Protein AF-A0A4Y3WHM5-F1 (afdb_monomer_lite)

pLDDT: mean 87.63, std 6.84, range [56.25, 94.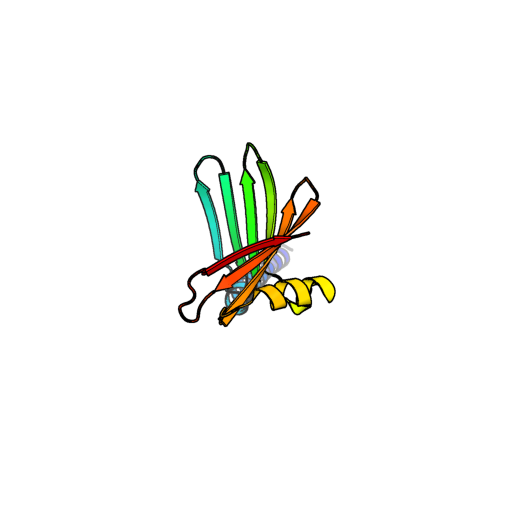69]

Organism: Nitrobacter winogradskyi (NCBI:txid913)

Foldseek 3Di:
DVVVVVVVVVVVVVVVVVVVVVQCVQFVWDWDWDQPPQKTWIWIGGRPKIWIWIAHPPFGIKIKIWDDLVPDDPVSSVVLVVVQPQFPDKIKMWIQGPVGIKMKIFGAHPVRDTPDIDIGD

Secondary structure (DSSP, 8-state):
-HHHHHHHHHHHHHHHHHHHHHHHHHH--EEEEEEETTEEEEEEEETTEEEEEEEETTTEEEEEEEE-GGGS-HHHHHHHHHT-TT-SEEEEEEEEETTEEEEEEEEE-TT--EEEEEEE-

Radius of gyration: 20.63 Å; chains: 1; bounding box: 50×35×58 Å

Sequence (121 aa):
MRAGYSAMVVSGVLVLNSAIVRIKLANDPDLRVAIQAGELNARLTWSTLIYSVEASFNEGFEFEKIVPLSSLSPERQHYVQALRGGAEKVDVEKVYALKGISYEAYYFDGQNRLINKIKFD

Structure (mmCIF, N/CA/C/O backbone):
data_AF-A0A4Y3WHM5-F1
#
_entry.id   AF-A0A4Y3WHM5-F1
#
loop_
_atom_site.group_PDB
_atom_site.id
_atom_site.type_symbol
_atom_site.label_atom_id
_atom_site.label_alt_id
_atom_site.label_comp_id
_atom_site.label_asym_id
_atom_site.label_entity_id
_atom_site.label_seq_id
_atom_site.pdbx_PDB_ins_code
_atom_site.Cartn_x
_atom_site.Cartn_y
_atom_site.Cartn_z
_atom_site.occupancy
_atom_site.B_iso_or_equiv
_atom_site.auth_seq_id
_atom_site.auth_comp_id
_atom_site.auth_asym_id
_atom_site.auth_atom_id
_atom_site.pdbx_PDB_model_num
ATOM 1 N N . MET A 1 1 ? 34.784 3.777 -38.250 1.00 56.25 1 MET A N 1
ATOM 2 C CA . MET A 1 1 ? 34.258 4.274 -36.954 1.00 56.25 1 MET A CA 1
ATOM 3 C C . MET A 1 1 ? 32.738 4.130 -36.794 1.00 56.25 1 MET A C 1
ATOM 5 O O . MET A 1 1 ? 32.315 3.838 -35.691 1.00 56.25 1 MET A O 1
ATOM 9 N N . ARG A 1 2 ? 31.900 4.263 -37.840 1.00 61.91 2 ARG A N 1
ATOM 10 C CA . ARG A 1 2 ? 30.419 4.240 -37.714 1.00 61.91 2 ARG A CA 1
ATOM 11 C C . ARG A 1 2 ? 29.806 2.912 -37.226 1.00 61.91 2 ARG A C 1
ATOM 13 O O . ARG A 1 2 ? 28.860 2.944 -36.452 1.00 61.91 2 ARG A O 1
ATOM 20 N N . ALA A 1 3 ? 30.379 1.766 -37.607 1.00 75.56 3 ALA A N 1
ATOM 21 C CA . ALA A 1 3 ? 29.850 0.447 -37.236 1.00 75.56 3 ALA A CA 1
ATOM 22 C C . ALA A 1 3 ? 29.871 0.168 -35.718 1.00 75.56 3 ALA A C 1
ATOM 24 O O . ALA A 1 3 ? 28.953 -0.463 -35.205 1.00 75.56 3 ALA A O 1
ATOM 25 N N . GLY A 1 4 ? 30.872 0.682 -34.991 1.00 80.44 4 GLY A N 1
ATOM 26 C CA . GLY A 1 4 ? 30.963 0.519 -33.534 1.00 80.44 4 GLY A CA 1
ATOM 27 C C . GLY A 1 4 ? 29.856 1.267 -32.787 1.00 80.44 4 GLY A C 1
ATOM 28 O O . GLY A 1 4 ? 29.229 0.705 -31.894 1.00 80.44 4 GLY A O 1
ATOM 29 N N . TYR A 1 5 ? 29.545 2.496 -33.210 1.00 81.56 5 TYR A N 1
ATOM 30 C CA . TYR A 1 5 ? 28.438 3.272 -32.642 1.00 81.56 5 TYR A CA 1
ATOM 31 C C . TYR A 1 5 ? 27.084 2.617 -32.923 1.00 81.56 5 TYR A C 1
ATOM 33 O O . TYR A 1 5 ? 26.263 2.499 -32.019 1.00 81.56 5 TYR A O 1
ATOM 41 N N . SER A 1 6 ? 26.865 2.125 -34.146 1.00 85.31 6 SER A N 1
ATOM 42 C CA . SER A 1 6 ? 25.644 1.386 -34.482 1.00 85.31 6 SER A CA 1
ATOM 43 C C . SER A 1 6 ? 25.495 0.117 -33.640 1.00 85.31 6 SER A C 1
ATOM 45 O O . SER A 1 6 ? 24.412 -0.137 -33.120 1.00 85.31 6 SER A O 1
ATOM 47 N N . ALA A 1 7 ? 26.579 -0.640 -33.440 1.00 89.62 7 ALA A N 1
ATOM 48 C CA . ALA A 1 7 ? 26.563 -1.821 -32.583 1.00 89.62 7 ALA A CA 1
ATOM 49 C C . ALA A 1 7 ? 26.227 -1.468 -31.124 1.00 89.62 7 ALA A C 1
ATOM 51 O O . ALA A 1 7 ? 25.421 -2.161 -30.503 1.00 89.62 7 ALA A O 1
ATOM 52 N N . MET A 1 8 ? 26.771 -0.371 -30.587 1.00 91.69 8 MET A N 1
ATOM 53 C CA . MET A 1 8 ? 26.450 0.098 -29.232 1.00 91.69 8 MET A CA 1
ATOM 54 C C . MET A 1 8 ? 24.981 0.500 -29.088 1.00 91.69 8 MET A C 1
ATOM 56 O O . MET A 1 8 ? 24.340 0.102 -28.119 1.00 91.69 8 MET A O 1
ATOM 60 N N . VAL A 1 9 ? 24.426 1.235 -30.058 1.00 92.44 9 VAL A N 1
ATOM 61 C CA . VAL A 1 9 ? 23.011 1.640 -30.040 1.00 92.44 9 VAL A CA 1
ATOM 62 C C . VAL A 1 9 ? 22.098 0.417 -30.095 1.00 92.44 9 VAL A C 1
ATOM 64 O O . VAL A 1 9 ? 21.200 0.288 -29.265 1.00 92.44 9 VAL A O 1
ATOM 67 N N . VAL A 1 10 ? 22.355 -0.515 -31.017 1.00 92.25 10 VAL A N 1
ATOM 68 C CA . VAL A 1 10 ? 21.570 -1.754 -31.133 1.00 92.25 10 VAL A CA 1
ATOM 69 C C . VAL A 1 10 ? 21.661 -2.575 -29.846 1.00 92.25 10 VAL A C 1
ATOM 71 O O . VAL A 1 10 ? 20.641 -3.029 -29.334 1.00 92.25 10 VAL A O 1
ATOM 74 N N . SER A 1 11 ? 22.857 -2.701 -29.269 1.00 91.50 11 SER A N 1
ATOM 75 C CA . SER A 1 11 ? 23.055 -3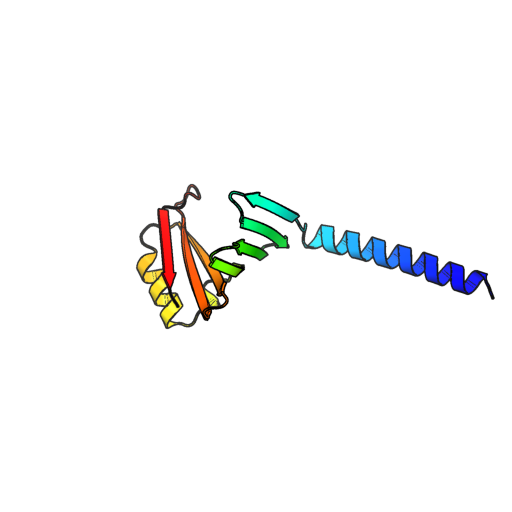.406 -27.998 1.00 91.50 11 SER A CA 1
ATOM 76 C C . SER A 1 11 ? 22.288 -2.737 -26.856 1.00 91.50 11 SER A C 1
ATOM 78 O O . SER A 1 11 ? 21.634 -3.423 -26.076 1.00 91.50 11 SER A O 1
ATOM 80 N N . GLY A 1 12 ? 22.294 -1.403 -26.792 1.00 92.00 12 GLY A N 1
ATOM 81 C CA . GLY A 1 12 ? 21.525 -0.638 -25.811 1.00 92.00 12 GLY A CA 1
ATOM 82 C C . GLY A 1 12 ? 20.020 -0.881 -25.928 1.00 92.00 12 GLY A C 1
ATOM 83 O O . GLY A 1 12 ? 19.362 -1.148 -24.924 1.00 92.00 12 GLY A O 1
ATOM 84 N N . VAL A 1 13 ? 19.482 -0.878 -27.152 1.00 93.50 13 VAL A N 1
ATOM 85 C CA . VAL A 1 13 ? 18.064 -1.180 -27.408 1.00 93.50 13 VAL A CA 1
ATOM 86 C C . VAL A 1 13 ? 17.717 -2.608 -26.980 1.00 93.50 13 VAL A C 1
ATOM 88 O O . VAL A 1 13 ? 16.677 -2.824 -26.355 1.00 93.50 13 VAL A O 1
ATOM 91 N N . LEU A 1 14 ? 18.577 -3.588 -27.266 1.00 93.38 14 LEU A N 1
ATOM 92 C CA . LEU A 1 14 ? 18.359 -4.981 -26.864 1.00 93.38 14 LEU A CA 1
ATOM 93 C C . LEU A 1 14 ? 18.390 -5.150 -25.339 1.00 93.38 14 LEU A C 1
ATOM 95 O O . LEU A 1 14 ? 17.507 -5.796 -24.769 1.00 93.38 14 LEU A O 1
ATOM 99 N N . VAL A 1 15 ? 19.363 -4.531 -24.663 1.00 94.12 15 VAL A N 1
ATOM 100 C CA . VAL A 1 15 ? 19.464 -4.556 -23.197 1.00 94.12 15 VAL A CA 1
ATOM 101 C C . VAL A 1 15 ? 18.230 -3.918 -22.566 1.00 94.12 15 VAL A C 1
ATOM 103 O O . VAL A 1 15 ? 17.629 -4.533 -21.685 1.00 94.12 15 VAL A O 1
ATOM 106 N N . LEU A 1 16 ? 17.792 -2.756 -23.058 1.00 93.75 16 LEU A N 1
ATOM 107 C CA . LEU A 1 16 ? 16.599 -2.076 -22.557 1.00 93.75 16 LEU A CA 1
ATOM 108 C C . LEU A 1 16 ? 15.339 -2.939 -22.712 1.00 93.75 16 LEU A C 1
ATOM 110 O O . LEU A 1 16 ? 14.619 -3.146 -21.737 1.00 93.75 16 LEU A O 1
ATOM 114 N N . ASN A 1 17 ? 15.105 -3.507 -23.898 1.00 91.25 17 ASN A N 1
ATOM 115 C CA . ASN A 1 17 ? 13.961 -4.395 -24.127 1.00 91.25 17 ASN A CA 1
ATOM 116 C C . ASN A 1 17 ? 13.993 -5.610 -23.192 1.00 91.25 17 ASN A C 1
ATOM 118 O O . ASN A 1 17 ? 12.986 -5.949 -22.572 1.00 91.25 17 ASN A O 1
ATOM 122 N N . SER A 1 18 ? 15.161 -6.236 -23.029 1.00 90.25 18 SER A N 1
ATOM 123 C CA . SER A 1 18 ? 15.303 -7.385 -22.132 1.00 90.25 18 SER A CA 1
ATOM 124 C C . SER A 1 18 ? 15.075 -7.022 -20.658 1.00 90.25 18 SER A C 1
ATOM 126 O O . SER A 1 18 ? 14.531 -7.829 -19.906 1.00 90.25 18 SER A O 1
ATOM 128 N N . ALA A 1 19 ? 15.446 -5.809 -20.237 1.00 89.00 19 ALA A N 1
ATOM 129 C CA . ALA A 1 19 ? 15.172 -5.308 -18.895 1.00 89.00 19 ALA A CA 1
ATOM 130 C C . ALA A 1 19 ? 13.669 -5.083 -18.676 1.00 89.00 19 ALA A C 1
ATOM 132 O O . ALA A 1 19 ? 13.140 -5.535 -17.664 1.00 89.00 19 ALA A O 1
ATOM 133 N N . ILE A 1 20 ? 12.969 -4.481 -19.644 1.00 84.94 20 ILE A N 1
ATOM 134 C CA . ILE A 1 20 ? 11.513 -4.277 -19.586 1.00 84.94 20 ILE A CA 1
ATOM 135 C C . ILE A 1 20 ? 10.781 -5.621 -19.481 1.00 84.94 20 ILE A C 1
ATOM 137 O O . ILE A 1 20 ? 9.928 -5.789 -18.611 1.00 84.94 20 ILE A O 1
ATOM 141 N N . VAL A 1 21 ? 11.143 -6.602 -20.314 1.00 86.38 21 VAL A N 1
ATOM 142 C CA . VAL A 1 21 ? 10.544 -7.948 -20.273 1.00 86.38 21 VAL A CA 1
ATOM 143 C C . VAL A 1 21 ? 10.792 -8.621 -18.924 1.00 86.38 21 VAL A C 1
ATOM 145 O O . VAL A 1 21 ? 9.862 -9.176 -18.344 1.00 86.38 21 VAL A O 1
ATOM 148 N N . ARG A 1 22 ? 12.015 -8.534 -18.383 1.00 85.88 22 ARG A N 1
ATOM 149 C CA . ARG A 1 22 ? 12.335 -9.077 -17.053 1.00 85.88 22 ARG A CA 1
ATOM 150 C C . ARG A 1 22 ? 11.523 -8.415 -15.945 1.00 85.88 22 ARG A C 1
ATOM 152 O O . ARG A 1 22 ? 11.006 -9.120 -15.088 1.00 85.88 22 ARG A O 1
ATOM 159 N N . ILE A 1 23 ? 11.379 -7.091 -15.975 1.00 83.00 23 ILE A N 1
ATOM 160 C CA . ILE A 1 23 ? 10.568 -6.348 -15.002 1.00 83.00 23 ILE A CA 1
ATOM 161 C C . ILE A 1 23 ? 9.109 -6.796 -15.071 1.00 83.00 23 ILE A C 1
ATOM 163 O O . ILE A 1 23 ? 8.520 -7.074 -14.028 1.00 83.00 23 ILE A O 1
ATOM 167 N N . LYS A 1 24 ? 8.554 -6.907 -16.285 1.00 82.00 24 LYS A N 1
ATOM 168 C CA . LYS A 1 24 ? 7.165 -7.317 -16.492 1.00 82.00 24 LYS A CA 1
ATOM 169 C C . LYS A 1 24 ? 6.916 -8.746 -16.016 1.00 82.00 24 LYS A C 1
ATOM 171 O O . LYS A 1 24 ? 5.967 -8.977 -15.285 1.00 82.00 24 LYS A O 1
ATOM 176 N N . LEU A 1 25 ? 7.800 -9.683 -16.359 1.00 82.50 25 LEU A N 1
ATOM 177 C CA . LEU A 1 25 ? 7.693 -11.075 -15.910 1.00 82.50 25 LEU A CA 1
ATOM 178 C C . LEU A 1 25 ? 7.852 -11.226 -14.392 1.00 82.50 25 LEU A C 1
ATOM 180 O O . LEU A 1 25 ? 7.204 -12.080 -13.801 1.00 82.50 25 LEU A O 1
ATOM 184 N N . ALA A 1 26 ? 8.720 -10.430 -13.766 1.00 81.94 26 ALA A N 1
ATOM 185 C CA . ALA A 1 26 ? 9.001 -10.557 -12.339 1.00 81.94 26 ALA A CA 1
ATOM 186 C C . ALA A 1 26 ? 7.970 -9.851 -11.444 1.00 81.94 26 ALA A C 1
ATOM 188 O O . ALA A 1 26 ? 7.778 -10.273 -10.306 1.00 81.94 26 ALA A O 1
ATOM 189 N N . ASN A 1 27 ? 7.341 -8.770 -11.919 1.00 84.00 27 ASN A N 1
ATOM 190 C CA . ASN A 1 27 ? 6.545 -7.888 -11.058 1.00 84.00 27 ASN A CA 1
ATOM 191 C C . ASN A 1 27 ? 5.162 -7.525 -11.605 1.00 84.00 27 ASN A C 1
ATOM 193 O O . ASN A 1 27 ? 4.420 -6.881 -10.873 1.00 84.00 27 ASN A O 1
ATOM 197 N N . ASP A 1 28 ? 4.844 -7.880 -12.854 1.00 84.06 28 ASP A N 1
ATOM 198 C CA . ASP A 1 28 ? 3.588 -7.558 -13.552 1.00 84.06 28 ASP A CA 1
ATOM 199 C C . ASP A 1 28 ? 3.013 -6.171 -13.196 1.00 84.06 28 ASP A C 1
ATOM 201 O O 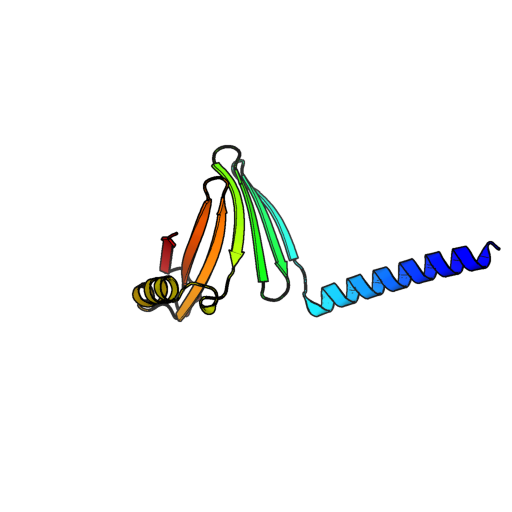. ASP A 1 28 ? 1.944 -6.065 -12.594 1.00 84.06 28 ASP A O 1
ATOM 205 N N . PRO A 1 29 ? 3.771 -5.088 -13.462 1.00 85.88 29 PRO A N 1
ATOM 206 C CA . PRO A 1 29 ? 3.412 -3.776 -12.960 1.00 85.88 29 PRO A CA 1
ATOM 207 C C . PRO A 1 29 ? 2.138 -3.254 -13.631 1.00 85.88 29 PRO A C 1
ATOM 209 O O . PRO A 1 29 ? 2.066 -3.180 -14.860 1.00 85.88 29 PRO A O 1
ATOM 212 N N . ASP A 1 30 ? 1.173 -2.825 -12.819 1.00 87.69 30 ASP A N 1
ATOM 213 C CA . ASP A 1 30 ? -0.090 -2.226 -13.262 1.00 87.69 30 ASP A CA 1
ATOM 214 C C . ASP A 1 30 ? -0.201 -0.806 -12.702 1.00 87.69 30 ASP A C 1
ATOM 216 O O . ASP A 1 30 ? -0.222 -0.614 -11.484 1.00 87.69 30 ASP A O 1
ATOM 220 N N . LEU A 1 31 ? -0.246 0.191 -13.590 1.00 86.69 31 LEU A N 1
ATOM 221 C CA . LEU A 1 31 ? -0.432 1.596 -13.232 1.00 86.69 31 LEU A CA 1
ATOM 222 C C . LEU A 1 31 ? -1.821 2.045 -13.675 1.00 86.69 31 LEU A C 1
ATOM 224 O O . LEU A 1 31 ? -2.118 2.091 -14.869 1.00 86.69 31 LEU A O 1
ATOM 228 N N . ARG A 1 32 ? -2.644 2.445 -12.710 1.00 88.44 32 ARG A N 1
ATOM 229 C CA . ARG A 1 32 ? -3.968 3.020 -12.951 1.00 88.44 32 ARG A CA 1
ATOM 230 C C . ARG A 1 32 ? -3.978 4.462 -12.496 1.00 88.44 32 ARG A C 1
ATOM 232 O O . ARG A 1 32 ? -3.587 4.750 -11.371 1.00 88.44 32 ARG A O 1
ATOM 239 N N . VAL A 1 33 ? -4.449 5.348 -13.362 1.00 88.00 33 VAL A N 1
ATOM 240 C CA . VAL A 1 33 ? -4.646 6.762 -13.044 1.00 88.00 33 VAL A CA 1
ATOM 241 C C . VAL A 1 33 ? -6.112 7.090 -13.277 1.00 88.00 33 VAL A C 1
ATOM 243 O O . VAL A 1 33 ? -6.646 6.816 -14.351 1.00 88.00 33 VAL A O 1
ATOM 246 N N . ALA A 1 34 ? -6.756 7.653 -12.265 1.00 87.69 34 ALA A N 1
ATOM 247 C CA . ALA A 1 34 ? -8.134 8.101 -12.299 1.00 87.69 34 ALA A CA 1
ATOM 248 C C . ALA A 1 34 ? -8.209 9.539 -11.785 1.00 87.69 34 ALA A C 1
ATOM 250 O O . ALA A 1 34 ? -7.482 9.928 -10.875 1.00 87.69 34 ALA A O 1
ATOM 251 N N . ILE A 1 35 ? -9.097 10.328 -12.380 1.00 84.38 35 ILE A N 1
ATOM 252 C CA . ILE A 1 35 ? -9.456 11.651 -11.875 1.00 84.38 35 ILE A CA 1
ATOM 253 C C . ILE A 1 35 ? -10.930 11.564 -11.505 1.00 84.38 35 ILE A C 1
ATOM 255 O O . ILE A 1 35 ? -11.767 11.337 -12.380 1.00 84.38 35 ILE A O 1
ATOM 259 N N . GLN A 1 36 ? -11.251 11.699 -10.222 1.00 79.44 36 GLN A N 1
ATOM 260 C CA . GLN A 1 36 ? -12.619 11.574 -9.727 1.00 79.44 36 GLN A CA 1
ATOM 261 C C . GLN A 1 36 ? -12.914 12.694 -8.737 1.00 79.44 36 GLN A C 1
ATOM 263 O O . GLN A 1 36 ? -12.122 12.952 -7.848 1.00 79.44 36 GLN A O 1
ATOM 268 N N . ALA A 1 37 ? -14.040 13.390 -8.920 1.00 80.88 37 ALA A N 1
ATOM 269 C CA . ALA A 1 37 ? -14.504 14.458 -8.024 1.00 80.88 37 ALA A CA 1
ATOM 270 C C . ALA A 1 37 ? -13.485 15.589 -7.728 1.00 80.88 37 ALA A C 1
ATOM 272 O O . ALA A 1 37 ? -13.626 16.299 -6.740 1.00 80.88 37 ALA A O 1
ATOM 273 N N . GLY A 1 38 ? -12.502 15.808 -8.611 1.00 78.50 38 GLY A N 1
ATOM 274 C CA . GLY A 1 38 ? -11.431 16.792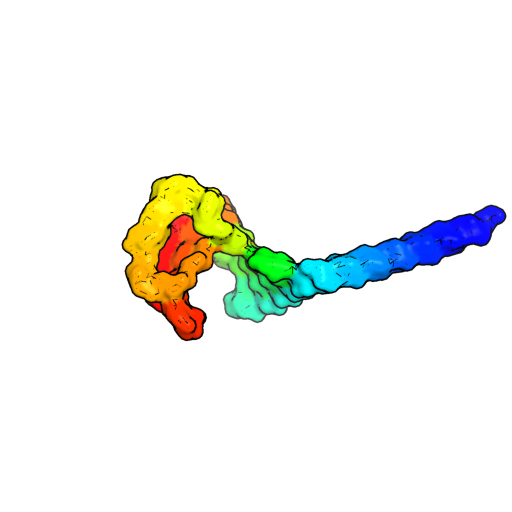 -8.407 1.00 78.50 38 GLY A CA 1
ATOM 275 C C . GLY A 1 38 ? -10.167 16.212 -7.770 1.00 78.50 38 GLY A C 1
ATOM 276 O O . GLY A 1 38 ? -9.209 16.940 -7.564 1.00 78.50 38 GLY A O 1
ATOM 277 N N . GLU A 1 39 ? -10.120 14.913 -7.514 1.00 81.75 39 GLU A N 1
ATOM 278 C CA . GLU A 1 39 ? -8.976 14.243 -6.905 1.00 81.75 39 GLU A CA 1
ATOM 279 C C . GLU A 1 39 ? -8.260 13.406 -7.961 1.00 81.75 39 GLU A C 1
ATOM 281 O O . GLU A 1 39 ? -8.888 12.678 -8.741 1.00 81.75 39 GLU A O 1
ATOM 286 N N . LEU A 1 40 ? -6.938 13.557 -8.035 1.00 86.81 40 LEU A N 1
ATOM 287 C CA . LEU A 1 40 ? -6.084 12.731 -8.875 1.00 86.81 40 LEU A CA 1
ATOM 288 C C . LEU A 1 40 ? -5.615 11.539 -8.053 1.00 86.81 40 LEU A C 1
ATOM 290 O O . LEU A 1 40 ? -4.893 11.691 -7.074 1.00 86.81 40 LEU A O 1
ATOM 294 N N . ASN A 1 41 ? -6.000 10.357 -8.509 1.00 88.06 41 ASN A N 1
ATOM 295 C CA . ASN A 1 41 ? -5.705 9.088 -7.879 1.00 88.06 41 ASN A CA 1
ATOM 296 C C . ASN A 1 41 ? -4.827 8.251 -8.809 1.00 88.06 41 ASN A C 1
ATOM 298 O O . ASN A 1 41 ? -5.229 7.905 -9.921 1.00 88.06 41 ASN A O 1
ATOM 302 N N . ALA A 1 42 ? -3.617 7.922 -8.368 1.00 88.62 42 ALA A N 1
ATOM 303 C CA . ALA A 1 42 ? -2.688 7.070 -9.097 1.00 88.62 42 ALA A CA 1
ATOM 304 C C . ALA A 1 42 ? -2.306 5.858 -8.245 1.00 88.62 42 ALA A C 1
ATOM 306 O O . ALA A 1 42 ? -1.754 5.997 -7.160 1.00 88.62 42 ALA A O 1
ATOM 307 N N . ARG A 1 43 ? -2.564 4.654 -8.754 1.00 88.88 43 ARG A N 1
ATOM 308 C CA . ARG A 1 43 ? -2.264 3.388 -8.080 1.00 88.88 43 ARG A CA 1
ATOM 309 C C . ARG A 1 43 ? -1.286 2.573 -8.908 1.00 88.88 43 ARG A C 1
ATOM 311 O O . ARG A 1 43 ? -1.566 2.268 -10.066 1.00 88.88 43 ARG A O 1
ATOM 318 N N . LEU A 1 44 ? -0.168 2.199 -8.299 1.00 87.69 44 LEU A N 1
ATOM 319 C CA . LEU A 1 44 ? 0.845 1.318 -8.864 1.00 87.69 44 LEU A CA 1
ATOM 320 C C . LEU A 1 44 ? 0.853 -0.004 -8.095 1.00 87.69 44 LEU A C 1
ATOM 322 O O . LEU A 1 44 ? 1.203 -0.052 -6.915 1.00 87.69 44 LEU A O 1
ATOM 326 N N . THR A 1 45 ? 0.518 -1.086 -8.787 1.00 86.25 45 THR A N 1
ATOM 327 C CA . THR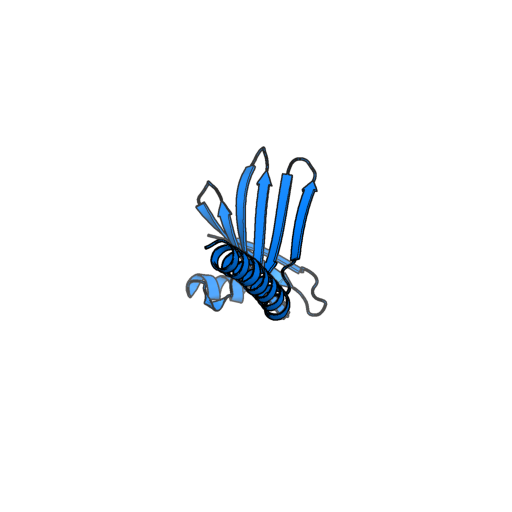 A 1 45 ? 0.730 -2.449 -8.295 1.00 86.25 45 THR A CA 1
ATOM 328 C C . THR A 1 45 ? 2.067 -2.944 -8.825 1.00 86.25 45 THR A C 1
ATOM 330 O O . THR A 1 45 ? 2.322 -2.859 -10.023 1.00 86.25 45 THR A O 1
ATOM 333 N N . TRP A 1 46 ? 2.932 -3.430 -7.939 1.00 85.06 46 TRP A N 1
ATOM 334 C CA . TRP A 1 46 ? 4.248 -3.966 -8.267 1.00 85.06 46 TRP A CA 1
ATOM 335 C C . TRP A 1 46 ? 4.483 -5.251 -7.473 1.00 85.06 46 TRP A C 1
ATOM 337 O O . TRP A 1 46 ? 4.812 -5.214 -6.286 1.00 85.06 46 TRP A O 1
ATOM 347 N N . SER A 1 47 ? 4.340 -6.404 -8.123 1.00 85.12 47 SER A N 1
ATOM 348 C CA . SER A 1 47 ? 4.330 -7.710 -7.459 1.00 85.12 47 SER A CA 1
ATOM 349 C C . SER A 1 47 ? 3.249 -7.748 -6.361 1.00 85.12 47 SER A C 1
ATOM 351 O O . SER A 1 47 ? 2.082 -7.495 -6.642 1.00 85.12 47 SER A O 1
ATOM 353 N N . THR A 1 48 ? 3.607 -8.033 -5.107 1.00 76.00 48 THR A N 1
ATOM 354 C CA . THR A 1 48 ? 2.691 -7.987 -3.951 1.00 76.00 48 THR A CA 1
ATOM 355 C C . THR A 1 48 ? 2.582 -6.605 -3.302 1.00 76.00 48 THR A C 1
ATOM 357 O O . THR A 1 48 ? 1.816 -6.433 -2.354 1.00 76.00 48 THR A O 1
ATOM 360 N N . LEU A 1 49 ? 3.353 -5.621 -3.773 1.00 79.25 49 LEU A N 1
ATOM 361 C CA . LEU A 1 49 ? 3.365 -4.268 -3.230 1.00 79.25 49 LEU A CA 1
ATOM 362 C C . LEU A 1 49 ? 2.359 -3.398 -3.974 1.00 79.25 49 LEU A C 1
ATOM 364 O O . LEU A 1 49 ? 2.299 -3.397 -5.202 1.00 79.25 49 LEU A O 1
ATOM 368 N N . ILE A 1 50 ? 1.594 -2.624 -3.214 1.00 84.56 50 ILE A N 1
ATOM 369 C CA . ILE A 1 50 ? 0.645 -1.656 -3.749 1.00 84.56 50 ILE A CA 1
ATOM 370 C C . ILE A 1 50 ? 1.033 -0.289 -3.201 1.00 84.56 50 ILE A C 1
ATOM 372 O O . ILE A 1 50 ? 1.171 -0.105 -1.987 1.00 84.56 50 ILE A O 1
ATOM 376 N N . TYR A 1 51 ? 1.230 0.640 -4.128 1.00 86.12 51 TYR A N 1
ATOM 377 C CA . TYR A 1 51 ? 1.500 2.045 -3.875 1.00 86.12 51 TYR A CA 1
ATOM 378 C C . TYR A 1 51 ? 0.334 2.864 -4.408 1.00 86.12 51 TYR A C 1
ATOM 380 O O . TYR A 1 51 ? -0.115 2.629 -5.534 1.00 86.12 51 TYR A O 1
ATOM 388 N N . SER A 1 52 ? -0.109 3.843 -3.634 1.00 86.75 52 SER A N 1
ATOM 389 C CA . SER A 1 52 ? -1.134 4.791 -4.057 1.00 86.75 52 SER A CA 1
ATOM 390 C C . SER A 1 52 ? -0.636 6.212 -3.822 1.00 86.75 52 SER A C 1
ATOM 392 O O . SER A 1 52 ? 0.083 6.494 -2.866 1.00 86.75 52 SER A O 1
ATOM 394 N N . VAL A 1 53 ? -0.975 7.101 -4.741 1.00 86.31 53 VAL A N 1
ATOM 395 C CA . VAL A 1 53 ? -0.782 8.541 -4.626 1.00 86.31 53 VAL A CA 1
ATOM 396 C C . VAL A 1 53 ? -2.144 9.166 -4.834 1.00 86.31 53 VAL A C 1
ATOM 398 O O . VAL A 1 53 ? -2.761 8.950 -5.880 1.00 86.31 53 VAL A O 1
ATOM 401 N N . GLU A 1 54 ? -2.566 9.963 -3.870 1.00 83.81 54 GLU A N 1
ATOM 402 C CA . GLU A 1 54 ? -3.777 10.758 -3.947 1.00 83.81 54 GLU A CA 1
ATOM 403 C C . GLU A 1 54 ? -3.410 12.239 -3.855 1.00 83.81 54 GLU A C 1
ATOM 405 O O . GLU A 1 54 ? -2.601 12.668 -3.031 1.00 83.81 54 GLU A O 1
ATOM 410 N N . ALA A 1 55 ? -3.957 13.031 -4.768 1.00 82.88 55 ALA A N 1
ATOM 411 C CA . ALA A 1 55 ? -3.799 14.473 -4.778 1.00 82.88 55 ALA A CA 1
ATOM 412 C C . ALA A 1 55 ? -5.181 15.115 -4.845 1.00 82.88 55 ALA A C 1
ATOM 414 O O . ALA A 1 55 ? -5.831 15.110 -5.893 1.00 82.88 55 ALA A O 1
ATOM 415 N N . SER A 1 56 ? -5.604 15.692 -3.724 1.00 77.12 56 SER A N 1
ATOM 416 C CA . SER A 1 56 ? -6.841 16.457 -3.604 1.00 77.12 56 SER A CA 1
ATOM 417 C C . SER A 1 56 ? -6.517 17.949 -3.583 1.00 77.12 56 SER A C 1
ATOM 419 O O . SER A 1 56 ? -5.640 18.397 -2.841 1.00 77.12 56 SER A O 1
ATOM 421 N N . PHE A 1 57 ? -7.228 18.754 -4.381 1.00 65.50 57 PHE A N 1
ATOM 422 C CA . PHE A 1 57 ? -7.016 20.211 -4.403 1.00 65.50 57 PHE A CA 1
ATOM 423 C C . PHE A 1 57 ? -7.330 20.887 -3.058 1.00 65.50 57 PHE A C 1
ATOM 425 O O . PHE A 1 57 ? -6.812 21.973 -2.801 1.00 65.50 57 PHE A O 1
ATOM 432 N N . ASN A 1 58 ? -8.150 20.259 -2.207 1.00 67.44 58 ASN A N 1
ATOM 433 C CA . ASN A 1 58 ? -8.555 20.811 -0.912 1.00 67.44 58 ASN A CA 1
ATOM 434 C C . ASN A 1 58 ? -7.747 20.241 0.264 1.00 67.44 58 ASN A C 1
ATOM 436 O O . ASN A 1 58 ? -7.477 20.968 1.220 1.00 67.44 58 ASN A O 1
ATOM 440 N N . GLU A 1 59 ? -7.372 18.959 0.208 1.00 67.19 59 GLU A N 1
ATOM 441 C CA . GLU A 1 59 ? -6.764 18.246 1.344 1.00 67.19 59 GLU A CA 1
ATOM 442 C C . GLU A 1 59 ? -5.238 18.085 1.219 1.00 67.19 59 GLU A C 1
ATOM 444 O O . GLU A 1 59 ? -4.542 17.971 2.232 1.00 67.19 59 GLU A O 1
ATOM 449 N N . GLY A 1 60 ? -4.694 18.216 0.003 1.00 76.94 60 GLY A N 1
ATOM 450 C CA . GLY A 1 60 ? -3.262 18.158 -0.282 1.00 76.94 60 GLY A CA 1
ATOM 451 C C . GLY A 1 60 ? -2.830 16.853 -0.953 1.00 76.94 60 GLY A C 1
ATOM 452 O O . GLY A 1 60 ? -3.613 16.191 -1.628 1.00 76.94 60 GLY A O 1
ATOM 453 N N . PHE A 1 61 ? -1.543 16.527 -0.812 1.00 84.44 61 PHE A N 1
ATOM 454 C CA . PHE A 1 61 ? -0.945 15.306 -1.356 1.00 84.44 61 PHE A CA 1
ATOM 455 C C . PHE A 1 61 ? -0.812 14.246 -0.266 1.00 84.44 61 PHE A C 1
ATOM 457 O O . PHE A 1 61 ? -0.209 14.515 0.780 1.00 84.44 61 PHE A O 1
ATOM 464 N N . GLU A 1 62 ? -1.296 13.044 -0.557 1.00 88.06 62 GLU A N 1
ATOM 465 C CA . GLU A 1 62 ? -1.130 11.855 0.266 1.00 88.06 62 GLU A CA 1
ATOM 466 C C . GLU A 1 62 ? -0.437 10.751 -0.540 1.00 88.06 62 GLU A C 1
ATOM 468 O O . GLU A 1 62 ? -0.727 10.497 -1.712 1.00 88.06 62 GLU A O 1
ATOM 473 N N . PHE A 1 63 ? 0.550 10.114 0.082 1.00 87.69 63 PHE A N 1
ATOM 474 C CA . PHE A 1 63 ? 1.211 8.936 -0.460 1.00 87.69 63 PHE A CA 1
ATOM 475 C C . PHE A 1 63 ? 0.973 7.762 0.468 1.00 87.69 63 PHE A C 1
ATOM 477 O O . PHE A 1 63 ? 1.298 7.821 1.653 1.00 87.69 63 PHE A O 1
ATOM 484 N N . GLU A 1 64 ? 0.474 6.671 -0.083 1.00 90.19 64 GLU A N 1
ATOM 485 C CA . GLU A 1 64 ? 0.092 5.499 0.677 1.00 90.19 64 GLU A CA 1
ATOM 486 C C . GLU A 1 64 ? 0.849 4.274 0.193 1.00 90.19 64 GLU A C 1
ATOM 488 O O . GLU A 1 64 ? 1.132 4.072 -0.995 1.00 90.19 64 GLU A O 1
ATOM 493 N N . LYS A 1 65 ? 1.178 3.419 1.151 1.00 90.25 65 LYS A N 1
ATOM 494 C CA . LYS A 1 65 ? 1.835 2.149 0.891 1.00 90.25 65 LYS A CA 1
ATOM 495 C C . LYS A 1 65 ? 1.254 1.090 1.806 1.00 90.25 65 LYS A C 1
ATOM 497 O O . LYS A 1 65 ? 1.278 1.266 3.025 1.00 90.25 65 LYS A O 1
ATOM 502 N N . ILE A 1 66 ? 0.893 -0.056 1.237 1.00 90.12 66 ILE A N 1
ATOM 503 C CA . ILE A 1 66 ? 0.608 -1.251 2.034 1.00 90.12 66 ILE A CA 1
ATOM 504 C C . ILE A 1 66 ? 1.907 -1.740 2.683 1.00 90.12 66 ILE A C 1
ATOM 506 O O . ILE A 1 66 ? 2.928 -1.964 2.020 1.00 90.12 66 ILE A O 1
ATOM 510 N N . VAL A 1 67 ? 1.876 -1.896 4.001 1.00 90.94 67 VAL A N 1
ATOM 511 C CA . VAL A 1 67 ? 2.994 -2.364 4.814 1.00 90.94 67 VAL A CA 1
ATOM 512 C C . VAL A 1 67 ? 2.598 -3.625 5.581 1.00 90.94 67 VAL A C 1
ATOM 514 O O . VAL A 1 67 ? 1.456 -3.756 6.018 1.00 90.94 67 VAL A O 1
ATOM 517 N N . PRO A 1 68 ? 3.521 -4.582 5.776 1.00 90.31 68 PRO A N 1
ATOM 518 C CA . PRO A 1 68 ? 3.211 -5.750 6.583 1.00 90.31 68 PRO A CA 1
ATOM 519 C C . PRO A 1 68 ? 3.009 -5.324 8.039 1.00 90.31 68 PRO A C 1
ATOM 521 O O . PRO A 1 68 ? 3.729 -4.452 8.533 1.00 90.31 68 PRO A O 1
ATOM 524 N N . LEU A 1 69 ? 2.090 -5.981 8.751 1.00 89.94 69 LEU A N 1
ATOM 525 C CA . LEU A 1 69 ? 1.831 -5.707 10.170 1.00 89.94 69 LEU A CA 1
ATOM 526 C C . LEU A 1 69 ? 3.122 -5.766 11.008 1.00 89.94 69 LEU A C 1
ATOM 528 O O . LEU A 1 69 ? 3.330 -4.940 11.890 1.00 89.94 69 LEU A O 1
ATOM 532 N N . SER A 1 70 ? 4.034 -6.680 10.666 1.00 89.88 70 SER A N 1
ATOM 533 C CA . SER A 1 70 ? 5.343 -6.839 11.315 1.00 89.88 70 SER A CA 1
ATOM 534 C C . SER A 1 70 ? 6.276 -5.629 11.190 1.00 89.88 70 SER A C 1
ATOM 536 O O . SER A 1 70 ? 7.256 -5.550 11.925 1.00 89.88 70 SER A O 1
ATOM 538 N N . SER A 1 71 ? 5.999 -4.690 10.279 1.00 90.31 71 SER A N 1
ATOM 539 C CA . SER A 1 71 ? 6.774 -3.450 10.138 1.00 90.31 71 SER A CA 1
ATOM 540 C C . SER A 1 71 ? 6.364 -2.348 11.121 1.00 90.31 71 SER A C 1
ATOM 542 O O . SER A 1 71 ? 7.071 -1.346 11.230 1.00 90.31 71 SER A O 1
ATOM 544 N N . LEU A 1 72 ? 5.240 -2.509 11.830 1.00 91.81 72 LEU A N 1
ATOM 545 C CA . LEU A 1 72 ? 4.796 -1.558 12.849 1.00 91.81 72 LEU A CA 1
ATOM 546 C C . LEU A 1 72 ? 5.581 -1.740 14.158 1.00 91.81 72 LEU A C 1
ATOM 548 O O . LEU A 1 72 ? 6.165 -2.795 14.407 1.00 91.81 72 LEU A O 1
ATOM 552 N N . SER A 1 73 ? 5.555 -0.734 15.038 1.00 93.44 73 SER A N 1
ATOM 553 C CA . SER A 1 73 ? 6.061 -0.892 16.408 1.00 93.44 73 SER A CA 1
ATOM 554 C C . SER A 1 73 ? 5.241 -1.943 17.175 1.00 93.44 73 SER A C 1
ATOM 556 O O . SER A 1 73 ? 4.054 -2.104 16.878 1.00 93.44 73 SER A O 1
ATOM 558 N N . PRO A 1 74 ? 5.814 -2.637 18.178 1.00 93.94 74 PRO A N 1
ATOM 559 C CA . PRO A 1 74 ? 5.090 -3.659 18.941 1.00 93.94 74 PRO A CA 1
ATOM 560 C C . PRO A 1 74 ? 3.756 -3.164 19.516 1.00 93.94 74 PRO A C 1
ATOM 562 O O . PRO A 1 74 ? 2.747 -3.855 19.420 1.00 93.94 74 PRO A O 1
ATOM 565 N N . GLU A 1 75 ? 3.714 -1.933 20.029 1.00 93.69 75 GLU A N 1
ATOM 566 C CA . GLU A 1 75 ? 2.489 -1.313 20.551 1.00 93.69 75 GLU A CA 1
ATOM 567 C C . GLU A 1 75 ? 1.401 -1.174 19.478 1.00 93.69 75 GLU A C 1
ATOM 569 O O . GLU A 1 75 ? 0.253 -1.557 19.701 1.00 93.69 75 GLU A O 1
ATOM 574 N N . ARG A 1 76 ? 1.765 -0.702 18.278 1.00 93.56 76 ARG A N 1
ATOM 575 C CA . ARG A 1 76 ? 0.838 -0.579 17.143 1.00 93.56 76 ARG A CA 1
ATOM 576 C C . ARG A 1 76 ? 0.395 -1.939 16.617 1.00 93.56 76 ARG A C 1
ATOM 578 O O . ARG A 1 76 ? -0.767 -2.100 16.256 1.00 93.56 76 ARG A O 1
ATOM 585 N N . GLN A 1 77 ? 1.288 -2.930 16.611 1.00 94.44 77 GLN A N 1
ATOM 586 C CA . GLN A 1 77 ? 0.922 -4.304 16.268 1.00 94.44 77 GLN A CA 1
ATOM 587 C C . GLN A 1 77 ? -0.142 -4.837 17.228 1.00 94.44 77 GLN A C 1
ATOM 589 O O . GLN A 1 77 ? -1.161 -5.356 16.778 1.00 94.44 77 GLN A O 1
ATOM 594 N N . HIS A 1 78 ? 0.060 -4.662 18.536 1.00 93.62 78 HIS A N 1
ATOM 595 C CA . HIS A 1 78 ? -0.917 -5.064 19.544 1.00 93.62 78 HIS A CA 1
ATOM 596 C C . HIS A 1 78 ? -2.234 -4.301 19.409 1.00 93.62 78 HIS A C 1
ATOM 598 O O . HIS A 1 78 ? -3.290 -4.921 19.495 1.00 93.62 78 HIS A O 1
ATOM 604 N N . TYR A 1 79 ? -2.188 -2.995 19.141 1.00 94.00 79 TYR A N 1
ATOM 605 C CA . TYR A 1 79 ? -3.383 -2.178 18.933 1.00 94.00 79 TYR A CA 1
ATOM 606 C C . TYR A 1 79 ? -4.233 -2.676 17.753 1.00 94.00 79 TYR A C 1
ATOM 608 O O . TYR A 1 79 ? -5.428 -2.922 17.909 1.00 94.00 79 TYR A O 1
ATOM 616 N N . VAL A 1 80 ? -3.609 -2.918 16.595 1.00 93.62 80 VAL A N 1
ATOM 617 C CA . VAL A 1 80 ? -4.290 -3.460 15.405 1.00 93.62 80 VAL A CA 1
ATOM 618 C C . VAL A 1 80 ? -4.816 -4.877 15.664 1.00 93.62 80 VAL A C 1
ATOM 620 O O . VAL A 1 80 ? -5.936 -5.212 15.286 1.00 93.62 80 VAL A O 1
ATOM 623 N N . GLN A 1 81 ? -4.050 -5.727 16.353 1.00 92.50 81 GLN A N 1
ATOM 624 C CA . GLN A 1 81 ? -4.494 -7.089 16.670 1.00 92.50 81 GLN A CA 1
ATOM 625 C C . GLN A 1 81 ? -5.651 -7.126 17.673 1.00 92.50 81 GLN A C 1
ATOM 627 O O . GLN A 1 81 ? -6.556 -7.942 17.512 1.00 92.50 81 GLN A O 1
ATOM 632 N N . ALA A 1 82 ? -5.663 -6.241 18.672 1.00 92.06 82 ALA A N 1
ATOM 633 C CA . ALA A 1 82 ? -6.746 -6.146 19.650 1.00 92.06 82 ALA A CA 1
ATOM 634 C C . ALA A 1 82 ? -8.087 -5.781 18.993 1.00 92.06 82 ALA A C 1
ATOM 636 O O . ALA A 1 82 ? -9.144 -6.202 19.458 1.00 92.06 82 ALA A O 1
ATOM 637 N N . LEU A 1 83 ? -8.036 -5.043 17.881 1.00 90.50 83 LEU A N 1
ATOM 638 C CA . LEU A 1 83 ? -9.201 -4.611 17.110 1.00 90.50 83 LEU A CA 1
ATOM 639 C C . LEU A 1 83 ? -9.560 -5.563 15.958 1.00 90.50 83 LEU A C 1
ATOM 641 O O . LEU A 1 83 ? -10.532 -5.314 15.245 1.00 90.50 83 LEU A O 1
ATOM 645 N N . ARG A 1 84 ? -8.830 -6.679 15.799 1.00 88.38 84 ARG A N 1
ATOM 646 C CA . ARG A 1 84 ? -9.063 -7.666 14.733 1.00 88.38 84 ARG A CA 1
ATOM 647 C C . ARG A 1 84 ? -10.460 -8.275 14.784 1.00 88.38 84 ARG A C 1
ATOM 649 O O . ARG A 1 84 ? -11.055 -8.512 13.735 1.00 88.38 84 ARG A O 1
ATOM 656 N N . GLY A 1 85 ? -10.974 -8.555 15.982 1.00 86.31 85 GLY A N 1
ATOM 657 C CA . GLY A 1 85 ? -12.253 -9.245 16.154 1.00 86.31 85 GLY A CA 1
ATOM 658 C C . GLY A 1 85 ? -12.324 -10.530 15.317 1.00 86.31 85 GLY A C 1
ATOM 659 O O . GLY A 1 85 ? -11.433 -11.372 15.395 1.00 86.31 85 GLY A O 1
ATOM 660 N N . GLY A 1 86 ? -13.370 -10.655 14.493 1.00 86.12 86 GLY A N 1
ATOM 661 C CA . GLY A 1 86 ? -13.584 -11.778 13.569 1.00 86.12 86 GLY A CA 1
ATOM 662 C C . GLY A 1 86 ? -12.946 -11.625 12.181 1.00 86.12 86 GLY A C 1
ATOM 663 O O . GLY A 1 86 ? -13.301 -12.379 11.281 1.00 86.12 86 GLY A O 1
ATOM 664 N N . ALA A 1 87 ? -12.058 -10.648 11.969 1.00 91.44 87 ALA A N 1
ATOM 665 C CA . ALA A 1 87 ? -11.430 -10.435 10.668 1.00 91.44 87 ALA A CA 1
ATOM 666 C C . ALA A 1 87 ? -10.463 -11.573 10.311 1.00 91.44 87 ALA A C 1
ATOM 668 O O . ALA A 1 87 ? -9.520 -11.882 11.053 1.00 91.44 87 ALA A O 1
ATOM 669 N N . GLU A 1 88 ? -10.644 -12.152 9.129 1.00 90.88 88 GLU A N 1
ATOM 670 C CA . GLU A 1 88 ? -9.749 -13.182 8.603 1.00 90.88 88 GLU A CA 1
ATOM 671 C C . GLU A 1 88 ? -8.471 -12.564 8.039 1.00 90.88 88 GLU A C 1
ATOM 673 O O . GLU A 1 88 ? -7.385 -13.123 8.212 1.00 90.88 88 GLU A O 1
ATOM 678 N N . LYS A 1 89 ? -8.577 -11.360 7.470 1.00 90.94 89 LYS A N 1
ATOM 679 C CA . LYS A 1 89 ? -7.465 -10.634 6.861 1.00 90.94 89 LYS A CA 1
ATOM 680 C C . LYS A 1 89 ? -7.400 -9.197 7.379 1.00 90.94 89 LYS A C 1
ATOM 682 O O . LYS A 1 89 ? -8.428 -8.551 7.569 1.00 90.94 89 LYS A O 1
ATOM 687 N N . VAL A 1 90 ? -6.178 -8.710 7.599 1.00 92.50 90 VAL A N 1
ATOM 688 C CA . VAL A 1 90 ? -5.901 -7.327 8.000 1.00 92.50 90 VAL A CA 1
ATOM 689 C C . VAL A 1 90 ? -4.820 -6.764 7.091 1.00 92.50 90 VAL A C 1
ATOM 691 O O . VAL A 1 90 ? -3.704 -7.285 7.089 1.00 92.50 90 VAL A O 1
ATOM 694 N N . ASP A 1 91 ? -5.152 -5.712 6.351 1.00 92.44 91 ASP A N 1
ATOM 695 C CA . ASP A 1 91 ? -4.188 -4.943 5.564 1.00 92.44 91 ASP A CA 1
ATOM 696 C C . ASP A 1 91 ? -3.885 -3.636 6.297 1.00 92.44 91 ASP A C 1
ATOM 698 O O . ASP A 1 91 ? -4.783 -3.005 6.856 1.00 92.44 91 ASP A O 1
ATOM 702 N N . VAL A 1 92 ? -2.611 -3.245 6.323 1.00 94.00 92 VAL A N 1
ATOM 703 C CA . VAL A 1 92 ? -2.173 -1.993 6.941 1.00 94.00 92 VAL A CA 1
ATOM 704 C C . VAL A 1 92 ? -1.560 -1.108 5.877 1.00 94.00 92 VAL A C 1
ATOM 706 O O . VAL A 1 92 ? -0.663 -1.526 5.147 1.00 94.00 92 VAL A O 1
ATOM 709 N N . GLU A 1 93 ? -2.007 0.133 5.834 1.00 94.25 93 GLU A N 1
ATOM 710 C CA . GLU A 1 93 ? -1.475 1.188 4.994 1.00 94.25 93 GLU A CA 1
ATOM 711 C C . GLU A 1 93 ? -0.735 2.199 5.858 1.00 94.25 93 GLU A C 1
ATOM 713 O O . GLU A 1 93 ? -1.146 2.533 6.969 1.00 94.25 93 GLU A O 1
ATOM 718 N N . LYS A 1 94 ? 0.399 2.668 5.350 1.00 94.00 94 LYS A N 1
ATOM 719 C CA . LYS A 1 94 ? 1.117 3.808 5.902 1.00 94.00 94 LYS A CA 1
ATOM 720 C C . LYS A 1 94 ? 0.884 4.996 4.983 1.00 94.00 94 LYS A C 1
ATOM 722 O O . LYS A 1 94 ? 1.289 4.941 3.821 1.00 94.00 94 LYS A O 1
ATOM 727 N N . VAL A 1 95 ? 0.281 6.041 5.531 1.00 92.38 95 VAL A N 1
ATOM 728 C CA . VAL A 1 95 ? -0.132 7.258 4.835 1.00 92.38 95 VAL A CA 1
ATOM 729 C C . VAL A 1 95 ? 0.846 8.376 5.179 1.00 92.38 95 VAL A C 1
ATOM 731 O O . VAL A 1 95 ? 1.061 8.707 6.345 1.00 92.38 95 VAL A O 1
ATOM 734 N N . TYR A 1 96 ? 1.469 8.949 4.160 1.00 90.25 96 TYR A N 1
ATOM 735 C CA . TYR A 1 96 ? 2.342 10.109 4.254 1.00 90.25 96 TYR A CA 1
ATOM 736 C C . TYR A 1 96 ? 1.576 11.312 3.716 1.00 90.25 96 TYR A C 1
ATOM 738 O O . TYR A 1 96 ? 1.431 11.459 2.505 1.00 90.25 96 TYR A O 1
ATOM 746 N N . ALA A 1 97 ? 1.109 12.165 4.619 1.00 88.19 97 ALA A N 1
ATOM 747 C CA . ALA A 1 97 ? 0.429 13.408 4.293 1.00 88.19 97 ALA A CA 1
ATOM 748 C C . ALA A 1 97 ? 1.316 14.608 4.656 1.00 88.19 97 ALA A C 1
ATOM 750 O O . ALA A 1 97 ? 2.260 14.502 5.444 1.00 88.19 97 ALA A O 1
ATOM 751 N N . LEU A 1 98 ? 0.976 15.795 4.150 1.00 83.19 98 LEU A N 1
ATOM 752 C CA . LEU A 1 98 ? 1.681 17.039 4.505 1.00 83.19 98 LEU A CA 1
ATOM 753 C C . LEU A 1 98 ? 1.698 17.312 6.020 1.00 83.19 98 LEU A C 1
ATOM 755 O O . LEU A 1 98 ? 2.636 17.921 6.529 1.00 83.19 98 LEU A O 1
ATOM 759 N N . LYS A 1 99 ? 0.663 16.864 6.741 1.00 82.81 99 LYS A N 1
ATOM 760 C CA . LYS A 1 99 ? 0.514 17.056 8.193 1.00 82.81 99 LYS A CA 1
ATOM 761 C C . LYS A 1 99 ? 1.294 16.038 9.032 1.00 82.81 99 LYS A C 1
ATOM 763 O O . LYS A 1 99 ? 1.411 16.232 10.238 1.00 82.81 99 LYS A O 1
ATOM 768 N N . GLY A 1 100 ? 1.821 14.977 8.423 1.00 87.69 100 GLY A N 1
ATOM 769 C CA . GLY A 1 100 ? 2.541 13.926 9.129 1.00 87.69 100 GLY A CA 1
ATOM 770 C C . GLY A 1 100 ? 2.315 12.540 8.540 1.00 87.69 100 GLY A C 1
ATOM 771 O O . GLY A 1 100 ? 1.752 12.367 7.461 1.00 87.69 100 GLY A O 1
ATOM 772 N N . ILE A 1 101 ? 2.791 11.540 9.274 1.00 91.75 101 ILE A N 1
ATOM 773 C CA . ILE A 1 101 ? 2.627 10.131 8.931 1.00 91.75 101 ILE A CA 1
ATOM 774 C C . ILE A 1 101 ? 1.512 9.570 9.801 1.00 91.75 101 ILE A C 1
ATOM 776 O O . ILE A 1 101 ? 1.576 9.717 11.016 1.00 91.75 101 ILE A O 1
ATOM 780 N N . SER A 1 102 ? 0.560 8.884 9.180 1.00 93.31 102 SER A N 1
ATOM 781 C CA . SER A 1 102 ? -0.461 8.099 9.871 1.00 93.31 102 SER A CA 1
ATOM 782 C C . SER A 1 102 ? -0.520 6.684 9.295 1.00 93.31 102 SER A C 1
ATOM 784 O O . SER A 1 102 ? 0.151 6.356 8.311 1.00 93.31 102 SER A O 1
ATOM 786 N N . TYR A 1 103 ? -1.284 5.821 9.942 1.00 94.56 103 TYR A N 1
ATOM 787 C CA . TYR A 1 103 ? -1.519 4.445 9.550 1.00 94.56 103 TYR A CA 1
ATOM 788 C C . TYR A 1 103 ? -3.012 4.177 9.490 1.00 94.56 103 TYR A C 1
ATOM 790 O O . TYR A 1 103 ? -3.792 4.663 10.311 1.00 94.56 103 TYR A O 1
ATOM 798 N N . GLU A 1 104 ? -3.402 3.342 8.541 1.00 94.69 104 GLU A N 1
ATOM 799 C CA . GLU A 1 104 ? -4.776 2.903 8.381 1.00 94.69 104 GLU A CA 1
ATOM 800 C C . GLU A 1 104 ? -4.802 1.380 8.344 1.00 94.69 104 GLU A C 1
ATOM 802 O O . GLU A 1 104 ? -4.033 0.754 7.619 1.00 94.69 104 GLU A O 1
ATOM 807 N N . ALA A 1 105 ? -5.643 0.762 9.171 1.00 94.44 105 ALA A N 1
ATOM 808 C CA . ALA A 1 105 ? -5.819 -0.685 9.175 1.00 94.44 105 ALA A CA 1
ATOM 809 C C . ALA A 1 105 ? -7.225 -1.045 8.703 1.00 94.44 105 ALA A C 1
ATOM 811 O O . ALA A 1 105 ? -8.228 -0.544 9.222 1.00 94.44 105 ALA A O 1
ATOM 812 N N . TYR A 1 106 ? -7.268 -1.944 7.728 1.00 93.94 106 TYR A N 1
ATOM 813 C CA . TYR A 1 106 ? -8.464 -2.424 7.059 1.00 93.94 106 TYR A CA 1
ATOM 814 C C . TYR A 1 106 ? -8.679 -3.885 7.420 1.00 93.94 106 TYR A C 1
ATOM 816 O O . TYR A 1 106 ? -7.791 -4.721 7.243 1.00 93.94 106 TYR A O 1
ATOM 824 N N . TYR A 1 107 ? -9.869 -4.194 7.917 1.00 94.06 107 TYR A N 1
ATOM 825 C CA . TYR A 1 107 ? -10.238 -5.521 8.385 1.00 94.06 107 TYR A CA 1
ATOM 826 C C . TYR A 1 107 ? -11.230 -6.139 7.415 1.00 94.06 107 TYR A C 1
ATOM 828 O O . TYR A 1 107 ? -12.266 -5.539 7.124 1.00 94.06 107 TYR A O 1
ATOM 836 N N . PHE A 1 108 ? -10.936 -7.348 6.950 1.00 93.25 108 PHE A N 1
ATOM 837 C CA . PHE A 1 108 ? -11.757 -8.068 5.986 1.00 93.25 108 PHE A CA 1
ATOM 838 C C . PHE A 1 108 ? -12.261 -9.393 6.559 1.00 93.25 108 PHE A C 1
ATOM 840 O O . PHE A 1 108 ? -11.552 -10.074 7.308 1.00 93.25 108 PHE A O 1
ATOM 847 N N . ASP A 1 109 ? -13.484 -9.769 6.189 1.00 92.62 109 ASP A N 1
ATOM 848 C CA . ASP A 1 109 ? -14.024 -11.105 6.458 1.00 92.62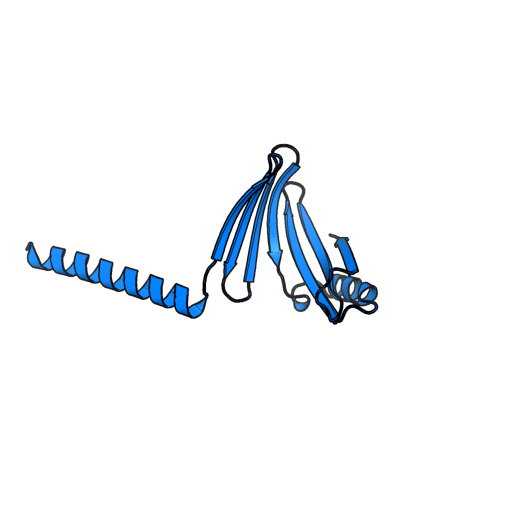 109 ASP A CA 1
ATOM 849 C C . ASP A 1 109 ? -13.470 -12.167 5.484 1.00 92.62 109 ASP A C 1
ATOM 851 O O . ASP A 1 109 ? -12.723 -11.851 4.554 1.00 92.62 109 ASP A O 1
ATOM 855 N N . GLY A 1 110 ? -13.852 -13.436 5.668 1.00 89.19 110 GLY A N 1
ATOM 856 C CA . GLY A 1 110 ? -13.452 -14.540 4.782 1.00 89.19 110 GLY A CA 1
ATOM 857 C C . GLY A 1 110 ? -13.966 -14.453 3.345 1.00 89.19 110 GLY A C 1
ATOM 858 O O . GLY A 1 110 ? -13.532 -15.211 2.481 1.00 89.19 110 GLY A O 1
ATOM 859 N N . GLN A 1 111 ? -14.869 -13.513 3.057 1.00 92.00 111 GLN A N 1
ATOM 860 C CA . GLN A 1 111 ? -15.329 -13.190 1.705 1.00 92.00 111 GLN A CA 1
ATOM 861 C C . GLN A 1 111 ? -14.589 -11.972 1.124 1.00 92.00 111 GLN A C 1
ATOM 863 O O . GLN A 1 111 ? -14.970 -11.468 0.067 1.00 92.00 111 GLN A O 1
ATOM 868 N N . ASN A 1 112 ? -13.529 -11.505 1.794 1.00 88.88 112 ASN A N 1
ATOM 869 C CA . ASN A 1 112 ? -12.735 -10.333 1.435 1.00 88.88 112 ASN A CA 1
ATOM 870 C C . ASN A 1 112 ? -13.565 -9.032 1.383 1.00 88.88 112 ASN A C 1
ATOM 872 O O . ASN A 1 112 ? -13.246 -8.108 0.632 1.00 88.88 112 ASN A O 1
ATOM 876 N N . ARG A 1 113 ? -14.638 -8.945 2.181 1.00 90.69 113 ARG A N 1
ATOM 877 C CA . ARG A 1 113 ? -15.443 -7.727 2.342 1.00 90.69 113 ARG A CA 1
ATOM 878 C C . ARG A 1 113 ? -14.901 -6.912 3.505 1.00 90.69 113 ARG A C 1
ATOM 880 O O . ARG A 1 113 ? -14.610 -7.467 4.562 1.00 90.69 113 ARG A O 1
ATOM 887 N N . LEU A 1 114 ? -14.780 -5.600 3.310 1.00 92.06 114 LEU A N 1
ATOM 888 C CA . LEU A 1 114 ? -14.352 -4.685 4.365 1.00 92.06 114 LEU A CA 1
ATOM 889 C C . LEU A 1 114 ? -15.413 -4.660 5.473 1.00 92.06 114 LEU A C 1
ATOM 891 O O . LEU A 1 114 ? -16.555 -4.277 5.225 1.00 92.06 114 LEU A O 1
ATOM 895 N N . ILE A 1 115 ? -15.029 -5.062 6.683 1.00 93.19 115 ILE A N 1
ATOM 896 C CA . ILE A 1 115 ? -15.906 -5.063 7.861 1.00 93.19 115 ILE A CA 1
ATOM 897 C C . ILE A 1 115 ? -15.591 -3.923 8.826 1.00 93.19 115 ILE A C 1
ATOM 899 O O . ILE A 1 115 ? -16.473 -3.492 9.563 1.00 93.19 115 ILE A O 1
ATOM 903 N N . ASN A 1 116 ? -14.349 -3.435 8.836 1.00 92.00 116 ASN A N 1
ATOM 904 C CA . ASN A 1 116 ? -13.947 -2.323 9.686 1.00 92.00 116 ASN A CA 1
ATOM 905 C C . ASN A 1 116 ? -12.727 -1.592 9.107 1.00 92.00 116 ASN A C 1
ATOM 907 O O . ASN A 1 116 ? -11.904 -2.200 8.420 1.00 92.00 116 ASN A O 1
ATOM 911 N N . LYS A 1 117 ? -12.595 -0.304 9.428 1.00 93.81 117 LYS A N 1
ATOM 912 C CA . LYS A 1 117 ? -11.447 0.547 9.097 1.00 93.81 117 LYS A CA 1
ATOM 913 C C . LYS A 1 117 ? -11.106 1.406 10.312 1.00 93.81 117 LYS A C 1
ATOM 915 O O . LYS A 1 117 ? -11.997 2.020 10.893 1.00 93.81 117 LYS A O 1
ATOM 920 N N . ILE A 1 118 ? -9.827 1.477 10.669 1.00 93.81 118 ILE A N 1
ATOM 921 C CA . ILE A 1 118 ? -9.331 2.379 11.718 1.00 93.81 118 ILE A CA 1
ATOM 922 C C . ILE A 1 118 ? -8.159 3.209 11.199 1.00 93.81 118 ILE A C 1
ATOM 924 O O . ILE A 1 118 ? -7.373 2.720 10.391 1.00 93.81 118 ILE A O 1
ATOM 928 N N . LYS A 1 119 ? -8.023 4.434 11.712 1.00 93.25 119 LYS A N 1
ATOM 929 C CA . LYS A 1 119 ? -6.884 5.330 11.477 1.00 93.25 119 LYS A CA 1
ATOM 930 C C . LYS A 1 119 ? -6.182 5.616 12.802 1.00 93.25 119 LYS A C 1
ATOM 932 O O . LYS A 1 119 ? -6.858 5.814 13.811 1.00 93.25 119 LYS A O 1
ATOM 937 N N . PHE A 1 120 ? -4.856 5.588 12.809 1.00 92.81 120 PHE A N 1
ATOM 938 C CA . PHE A 1 120 ? -4.023 5.777 13.999 1.00 92.81 120 PHE A CA 1
ATOM 939 C C . PHE A 1 120 ? -2.637 6.312 13.619 1.00 92.81 120 PHE A C 1
ATOM 941 O O . PHE A 1 120 ? -2.210 6.144 12.482 1.00 92.81 120 PHE A O 1
ATOM 948 N N . ASP A 1 121 ? -1.925 6.929 14.561 1.00 87.88 121 ASP A N 1
ATOM 949 C CA . ASP A 1 121 ? -0.623 7.567 14.305 1.00 87.88 121 ASP A CA 1
ATOM 950 C C . ASP A 1 121 ? 0.581 6.697 14.663 1.00 87.88 121 ASP A C 1
ATOM 952 O O . ASP A 1 121 ? 0.597 5.982 15.700 1.00 87.88 121 ASP A O 1
#